Protein AF-A0A6P3HDT0-F1 (afdb_monomer)

Solvent-accessible surface area (backbone atoms only — not comparable to full-atom values): 6116 Å² total; per-residue (Å²): 111,67,85,68,77,70,65,74,63,92,54,85,97,58,74,94,76,84,84,65,48,92,49,60,49,80,43,78,46,75,42,61,50,81,88,64,97,58,96,54,51,81,75,48,76,50,80,46,77,43,71,70,56,63,88,67,48,44,81,43,83,41,79,57,90,90,48,76,55,74,46,77,41,65,60,70,58,97,82,53,74,60,99,71,76,73,82,128

Structure (mmCIF, N/CA/C/O backbone):
data_AF-A0A6P3HDT0-F1
#
_entry.id   AF-A0A6P3HDT0-F1
#
loop_
_atom_site.group_PDB
_atom_site.id
_atom_site.type_symbol
_atom_site.label_atom_id
_atom_site.label_alt_id
_atom_site.label_comp_id
_atom_site.label_asym_id
_atom_site.label_entity_id
_atom_site.label_seq_id
_atom_site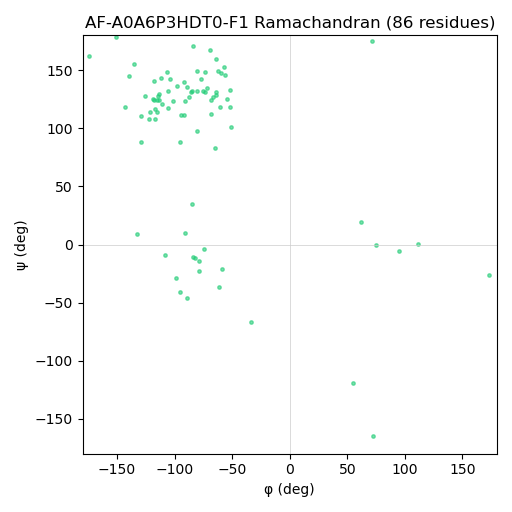.pdbx_PDB_ins_code
_atom_site.Cartn_x
_atom_site.Cartn_y
_atom_site.Cartn_z
_atom_site.occupancy
_atom_site.B_iso_or_equiv
_atom_site.auth_seq_id
_atom_site.auth_comp_id
_atom_site.auth_asym_id
_atom_site.auth_atom_id
_atom_site.pdbx_PDB_model_num
ATOM 1 N N . MET A 1 1 ? -1.519 -0.407 -15.048 1.00 93.81 1 MET A N 1
ATOM 2 C CA . MET A 1 1 ? -1.284 -0.949 -13.686 1.00 93.81 1 MET A CA 1
ATOM 3 C C . MET A 1 1 ? -0.253 -2.087 -13.613 1.00 93.81 1 MET A C 1
ATOM 5 O O . MET A 1 1 ? 0.085 -2.443 -12.493 1.00 93.81 1 MET A O 1
ATOM 9 N N . GLY A 1 2 ? 0.270 -2.612 -14.741 1.00 97.56 2 GLY A N 1
ATOM 10 C CA . GLY A 1 2 ? 1.276 -3.700 -14.833 1.00 97.56 2 GLY A CA 1
ATOM 11 C C . GLY A 1 2 ? 2.312 -3.756 -13.714 1.00 97.56 2 GLY A C 1
ATOM 12 O O . GLY A 1 2 ? 2.290 -4.649 -12.876 1.00 97.56 2 GLY A O 1
ATOM 13 N N . LEU A 1 3 ? 3.156 -2.726 -13.680 1.00 96.00 3 LEU A N 1
ATOM 14 C CA . LEU A 1 3 ? 4.297 -2.611 -12.769 1.00 96.00 3 LEU A CA 1
ATOM 15 C C . LEU A 1 3 ? 3.932 -2.660 -11.278 1.00 96.00 3 LEU A C 1
ATOM 17 O O . LEU A 1 3 ? 4.795 -2.941 -10.462 1.00 96.00 3 LEU A O 1
ATOM 21 N N . PHE A 1 4 ? 2.678 -2.380 -10.908 1.00 95.56 4 PHE A N 1
ATOM 22 C CA . PHE A 1 4 ? 2.249 -2.376 -9.507 1.00 95.56 4 PHE A CA 1
ATOM 23 C C . PHE A 1 4 ? 1.629 -3.700 -9.071 1.00 95.56 4 PHE A C 1
ATOM 25 O O . PHE A 1 4 ? 1.857 -4.131 -7.946 1.00 95.56 4 PHE A O 1
ATOM 32 N N . TRP A 1 5 ? 0.800 -4.325 -9.913 1.00 95.44 5 TRP A N 1
ATOM 33 C CA . TRP A 1 5 ? 0.137 -5.579 -9.533 1.00 95.44 5 TRP A CA 1
ATOM 34 C C . TRP A 1 5 ? 1.068 -6.788 -9.647 1.00 95.44 5 TRP A C 1
ATOM 36 O O . TRP A 1 5 ? 0.829 -7.783 -8.973 1.00 95.44 5 TRP A O 1
ATOM 46 N N . ALA A 1 6 ? 2.115 -6.690 -10.471 1.00 9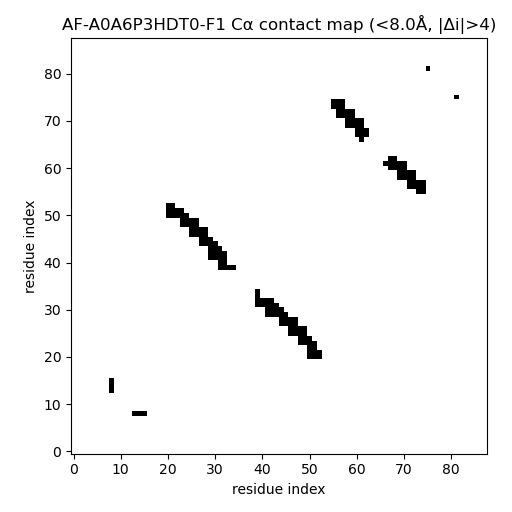7.12 6 ALA A N 1
ATOM 47 C CA . ALA A 1 6 ? 3.108 -7.740 -10.685 1.00 97.12 6 ALA A CA 1
ATOM 48 C C . ALA A 1 6 ? 4.319 -7.642 -9.738 1.00 97.12 6 ALA A C 1
ATOM 50 O O . ALA A 1 6 ? 5.318 -8.312 -9.968 1.00 97.12 6 ALA A O 1
ATOM 51 N N . LEU A 1 7 ? 4.276 -6.784 -8.711 1.00 96.50 7 LEU A N 1
ATOM 52 C CA . LEU A 1 7 ? 5.364 -6.697 -7.736 1.00 96.50 7 LEU A CA 1
ATOM 53 C C . LEU A 1 7 ? 5.491 -8.012 -6.968 1.00 96.50 7 LEU A C 1
ATOM 55 O O . LEU A 1 7 ? 4.526 -8.490 -6.367 1.00 96.50 7 LEU A O 1
ATOM 59 N N . GLU A 1 8 ? 6.707 -8.540 -6.930 1.00 96.75 8 GLU A N 1
ATOM 60 C CA . GLU A 1 8 ? 7.039 -9.761 -6.209 1.00 96.75 8 GLU A CA 1
ATOM 61 C C . GLU A 1 8 ? 7.941 -9.443 -5.012 1.00 96.75 8 GLU A C 1
ATOM 63 O O . GLU A 1 8 ? 8.788 -8.547 -5.078 1.00 96.75 8 GLU A O 1
ATOM 68 N N . PRO A 1 9 ? 7.763 -10.140 -3.879 1.00 97.06 9 PRO A N 1
ATOM 69 C CA . PRO A 1 9 ? 8.657 -9.991 -2.748 1.00 97.06 9 PRO A CA 1
ATOM 70 C C . PRO A 1 9 ? 10.011 -10.633 -3.065 1.00 97.06 9 PRO A C 1
ATOM 72 O O . PRO A 1 9 ? 10.075 -11.785 -3.484 1.00 97.06 9 PRO A O 1
ATOM 75 N N . GLU A 1 10 ? 11.102 -9.937 -2.755 1.00 96.75 10 GLU A N 1
ATOM 76 C CA . GLU A 1 10 ? 12.447 -10.520 -2.844 1.00 96.75 10 GLU A CA 1
ATOM 77 C C . GLU A 1 10 ? 12.600 -11.731 -1.906 1.00 96.75 10 GLU A C 1
ATOM 79 O O . GLU A 1 10 ? 13.227 -12.736 -2.236 1.00 96.75 10 GLU A O 1
ATOM 84 N N . LYS A 1 11 ? 11.978 -11.661 -0.724 1.00 96.94 11 LYS A N 1
ATOM 85 C CA . LYS A 1 11 ? 11.987 -12.757 0.242 1.00 96.94 11 LYS A CA 1
ATOM 86 C C . LYS A 1 11 ? 10.835 -13.737 -0.024 1.00 96.94 11 LYS A C 1
ATOM 88 O O . LYS A 1 11 ? 9.674 -13.320 0.009 1.00 96.94 11 LYS A O 1
ATOM 93 N N . PRO A 1 12 ? 11.109 -15.048 -0.163 1.00 96.38 12 PRO A N 1
ATOM 94 C CA . PRO A 1 12 ? 10.063 -16.050 -0.326 1.00 96.38 12 PRO A CA 1
ATOM 95 C C . PRO A 1 12 ? 9.033 -16.026 0.809 1.00 96.38 12 PRO A C 1
ATOM 97 O O . PRO A 1 12 ? 9.366 -15.788 1.974 1.00 96.38 12 PRO A O 1
ATOM 100 N N . PHE A 1 13 ? 7.777 -16.314 0.459 1.00 94.81 13 PHE A N 1
ATOM 101 C CA . PHE A 1 13 ? 6.636 -16.399 1.383 1.00 94.81 13 PHE A CA 1
ATOM 102 C C . PHE A 1 13 ? 6.296 -15.093 2.121 1.00 94.81 13 PHE A C 1
ATOM 104 O O . PHE A 1 13 ? 5.605 -15.112 3.143 1.00 94.81 13 PHE A O 1
ATOM 111 N N . TRP A 1 14 ? 6.755 -13.943 1.619 1.00 97.31 14 TRP A N 1
ATOM 112 C CA . TRP A 1 14 ? 6.363 -12.641 2.149 1.00 97.31 14 TRP A CA 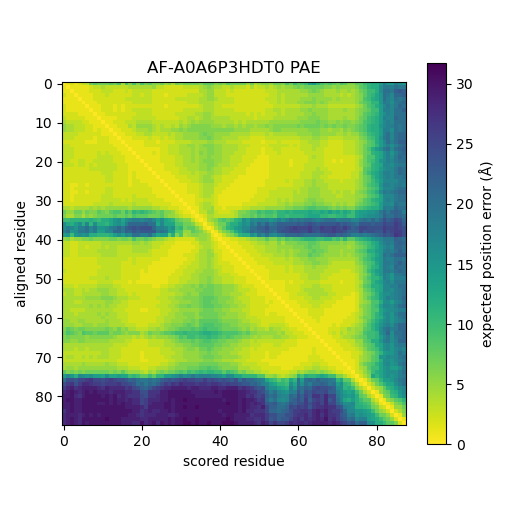1
ATOM 113 C C . TRP A 1 14 ? 5.109 -12.112 1.471 1.00 97.31 14 TRP A C 1
ATOM 115 O O . TRP A 1 14 ? 4.961 -12.154 0.256 1.00 97.31 14 TRP A O 1
ATOM 125 N N . ARG A 1 15 ? 4.192 -11.577 2.277 1.00 96.31 15 ARG A N 1
ATOM 126 C CA . ARG A 1 15 ? 2.978 -10.931 1.784 1.00 96.31 15 ARG A CA 1
ATOM 127 C C . ARG A 1 15 ? 3.108 -9.427 1.934 1.00 96.31 15 ARG A C 1
ATOM 129 O O . ARG A 1 15 ? 3.411 -8.945 3.027 1.00 96.31 15 ARG A O 1
ATOM 136 N N . PHE A 1 16 ? 2.792 -8.695 0.871 1.00 96.31 16 PHE A N 1
ATOM 137 C CA . PHE A 1 16 ? 2.629 -7.251 0.953 1.00 96.31 16 PHE A CA 1
ATOM 138 C C . PHE A 1 16 ? 1.492 -6.906 1.929 1.00 96.31 16 PHE A C 1
ATOM 140 O O . PHE A 1 16 ? 0.348 -7.320 1.741 1.00 96.31 16 PHE A O 1
ATOM 147 N N . LEU A 1 17 ? 1.808 -6.181 3.004 1.00 96.38 17 LEU A N 1
ATOM 148 C CA . LEU A 1 17 ? 0.839 -5.770 4.017 1.00 96.38 17 LEU A CA 1
ATOM 149 C C . LEU A 1 17 ? 1.168 -4.366 4.518 1.00 96.38 17 LEU A C 1
ATOM 151 O O . LEU A 1 17 ? 2.198 -4.150 5.158 1.00 96.38 17 LEU A O 1
ATOM 155 N N . LYS A 1 18 ? 0.239 -3.433 4.314 1.00 96.62 18 LYS A N 1
ATOM 156 C CA . LYS A 1 18 ? 0.304 -2.096 4.899 1.00 96.62 18 LYS A CA 1
ATOM 157 C C . LYS A 1 18 ? -0.429 -2.082 6.240 1.00 96.62 18 LYS A C 1
ATOM 159 O O . LYS A 1 18 ? -1.642 -2.252 6.285 1.00 96.62 18 LYS A O 1
ATOM 164 N N . ARG A 1 19 ? 0.315 -1.929 7.340 1.00 96.50 19 ARG A N 1
ATOM 165 C CA . ARG A 1 19 ? -0.251 -1.885 8.706 1.00 96.50 19 ARG A CA 1
ATOM 166 C C . ARG A 1 19 ? -0.621 -0.474 9.139 1.00 96.50 19 ARG A C 1
ATOM 168 O O . ARG A 1 19 ? -1.693 -0.260 9.693 1.00 96.50 19 ARG A O 1
ATOM 175 N N . ASP A 1 20 ? 0.283 0.463 8.895 1.00 97.06 20 ASP A N 1
ATOM 176 C CA . ASP A 1 20 ? 0.033 1.876 9.116 1.00 97.06 20 ASP A CA 1
ATOM 177 C C . ASP A 1 20 ? -0.438 2.509 7.810 1.00 97.06 20 ASP A C 1
ATOM 179 O O . ASP A 1 20 ? 0.321 2.596 6.850 1.00 97.06 20 ASP A O 1
ATOM 183 N N . VAL A 1 21 ? -1.704 2.911 7.780 1.00 97.12 21 VAL A N 1
ATOM 184 C CA . VAL A 1 21 ? -2.346 3.538 6.618 1.00 97.12 21 VAL A CA 1
ATOM 185 C C . VAL A 1 21 ? -2.087 5.044 6.538 1.00 97.12 21 VAL A C 1
ATOM 187 O O . VAL A 1 21 ? -2.412 5.652 5.526 1.00 97.12 21 VAL A O 1
ATOM 190 N N . GLN A 1 22 ? -1.526 5.656 7.588 1.00 96.19 22 GLN A N 1
ATOM 191 C CA . GLN A 1 22 ? -1.236 7.094 7.617 1.00 96.19 22 GLN A CA 1
ATOM 192 C C . GLN A 1 22 ? 0.035 7.454 6.847 1.00 96.19 22 GLN A C 1
ATOM 194 O O . GLN A 1 22 ? 0.261 8.623 6.557 1.00 96.19 22 GLN A O 1
ATOM 199 N N . THR A 1 23 ? 0.852 6.459 6.511 1.00 97.06 23 THR A N 1
ATOM 200 C CA . THR A 1 23 ? 2.059 6.626 5.706 1.00 97.06 23 THR A CA 1
ATOM 201 C C . THR A 1 23 ? 1.820 6.121 4.282 1.00 97.06 23 THR A C 1
ATOM 203 O O . THR A 1 23 ? 1.180 5.078 4.113 1.00 97.06 23 THR A O 1
ATOM 206 N N . PRO A 1 24 ? 2.362 6.767 3.240 1.00 97.69 24 PRO A N 1
ATOM 207 C CA . PRO A 1 24 ? 2.291 6.236 1.881 1.00 97.69 24 PRO A CA 1
ATOM 208 C C . PRO A 1 24 ? 3.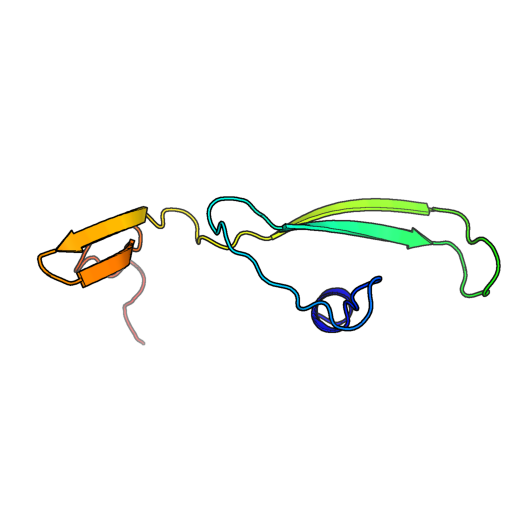159 4.977 1.716 1.00 97.69 24 PRO A C 1
ATOM 210 O O . PRO A 1 24 ? 3.962 4.616 2.586 1.00 97.69 24 PRO A O 1
ATOM 213 N N . PHE A 1 25 ? 2.978 4.267 0.603 1.00 97.75 25 PHE A N 1
ATOM 214 C CA . PHE A 1 25 ? 3.970 3.326 0.081 1.00 97.75 25 PHE A CA 1
ATOM 215 C C . PHE A 1 25 ? 4.712 4.000 -1.070 1.00 97.75 25 PHE A C 1
ATOM 217 O O . PHE A 1 25 ? 4.086 4.469 -2.020 1.00 97.75 25 PHE A O 1
ATOM 224 N N . VAL A 1 26 ? 6.035 4.066 -0.957 1.00 97.50 26 VAL A N 1
ATOM 225 C CA . VAL A 1 26 ? 6.896 4.733 -1.932 1.00 97.50 26 VAL A CA 1
ATOM 226 C C . VAL A 1 26 ? 7.323 3.718 -2.982 1.00 97.50 26 VAL A C 1
ATOM 228 O O . VAL A 1 26 ? 7.899 2.685 -2.648 1.00 97.50 26 VAL A O 1
ATOM 231 N N . VAL A 1 27 ? 7.034 4.015 -4.244 1.00 97.50 27 VAL A N 1
ATOM 232 C CA . VAL A 1 27 ? 7.452 3.210 -5.390 1.00 97.50 27 VAL A CA 1
ATOM 233 C C . VAL A 1 27 ? 8.493 3.984 -6.172 1.00 97.50 27 VAL A C 1
ATOM 235 O O . VAL A 1 27 ? 8.239 5.086 -6.655 1.00 97.50 27 VAL A O 1
ATOM 238 N N . GLU A 1 28 ? 9.668 3.392 -6.295 1.00 98.00 28 GLU A N 1
ATOM 239 C CA . GLU A 1 28 ? 10.711 3.883 -7.174 1.00 98.00 28 GLU A CA 1
ATOM 240 C C . GLU A 1 28 ? 10.494 3.335 -8.582 1.00 98.00 28 GLU A C 1
ATOM 242 O O . GLU A 1 28 ? 10.250 2.144 -8.768 1.00 98.00 28 GLU A O 1
ATOM 247 N N . LEU A 1 29 ? 10.545 4.223 -9.567 1.00 97.50 29 LEU A N 1
ATOM 248 C CA . LEU A 1 29 ? 10.394 3.889 -10.973 1.00 97.50 29 LEU A CA 1
ATOM 249 C C . LEU A 1 29 ? 11.680 4.272 -11.688 1.00 97.50 29 LEU A C 1
ATOM 251 O O . LEU A 1 29 ? 12.099 5.427 -11.622 1.00 97.50 29 LEU A O 1
ATOM 255 N N . GLU A 1 30 ? 12.271 3.319 -12.392 1.00 96.31 30 GLU A N 1
ATOM 256 C CA . GLU A 1 30 ? 13.490 3.516 -13.169 1.00 96.31 30 GLU A CA 1
ATOM 257 C C . GLU A 1 30 ? 13.216 3.268 -14.652 1.00 96.31 30 GLU A C 1
ATOM 259 O O . GLU A 1 30 ? 12.472 2.361 -15.028 1.00 96.31 30 GLU A O 1
ATOM 264 N N . VAL A 1 31 ? 13.820 4.099 -15.498 1.00 96.12 31 VAL A N 1
ATOM 265 C CA . VAL A 1 31 ? 13.844 3.918 -16.950 1.00 96.12 31 VAL A CA 1
ATOM 266 C C . VAL A 1 31 ? 15.242 3.459 -17.320 1.00 96.12 31 VAL A C 1
ATOM 268 O O . VAL A 1 31 ? 16.209 4.190 -17.104 1.00 96.12 31 VAL A O 1
ATOM 271 N N . LEU A 1 32 ? 15.341 2.258 -17.872 1.00 94.25 32 LEU A N 1
ATOM 272 C CA . LEU A 1 32 ? 16.599 1.639 -18.270 1.00 94.25 32 LEU A CA 1
ATOM 273 C C . LEU A 1 32 ? 16.733 1.641 -19.799 1.00 94.25 32 LEU A C 1
ATOM 275 O O . LEU A 1 32 ? 15.735 1.601 -20.518 1.00 94.25 32 LEU A O 1
ATOM 279 N N . ASP A 1 33 ? 17.968 1.737 -20.286 1.00 94.12 33 ASP A N 1
ATOM 280 C CA . ASP A 1 33 ? 18.291 1.746 -21.713 1.00 94.12 33 ASP A CA 1
ATOM 281 C C . ASP A 1 33 ? 18.318 0.330 -22.308 1.00 94.12 33 ASP A C 1
ATOM 283 O O . ASP A 1 33 ? 18.986 -0.568 -21.786 1.00 94.12 33 ASP A O 1
ATOM 287 N N . GLY A 1 34 ? 17.649 0.150 -23.448 1.00 90.56 34 GLY A N 1
ATOM 288 C CA . GLY A 1 34 ? 17.598 -1.115 -24.181 1.00 90.56 34 GLY A CA 1
ATOM 289 C C . GLY A 1 34 ? 16.745 -2.213 -23.529 1.00 90.56 34 GLY A C 1
ATOM 290 O O . GLY A 1 34 ? 15.904 -1.964 -22.673 1.00 90.56 34 GLY A O 1
ATOM 291 N N . HIS A 1 35 ? 16.936 -3.454 -23.994 1.00 88.75 35 HIS A N 1
ATOM 292 C CA . HIS A 1 35 ? 16.173 -4.639 -23.558 1.00 88.75 35 HIS A CA 1
ATOM 293 C C . HIS A 1 35 ? 17.074 -5.841 -23.224 1.00 88.75 35 HIS A C 1
ATOM 295 O O . HIS A 1 35 ? 16.592 -6.958 -23.045 1.00 88.75 35 HIS A O 1
ATOM 301 N N . GLU A 1 36 ? 18.393 -5.643 -23.183 1.00 83.50 36 GLU A N 1
ATOM 302 C CA . GLU A 1 36 ? 19.346 -6.732 -22.962 1.00 83.50 36 GLU A CA 1
ATOM 303 C C . GLU A 1 36 ? 19.472 -7.098 -21.482 1.00 83.50 36 GLU A C 1
ATOM 305 O O . GLU A 1 36 ? 19.357 -6.247 -20.611 1.00 83.50 36 GLU A O 1
ATOM 310 N N . SER A 1 37 ? 19.764 -8.361 -21.175 1.00 71.94 37 SER A N 1
ATOM 311 C CA . SER A 1 37 ? 19.829 -8.866 -19.794 1.00 71.94 37 SER A CA 1
ATOM 312 C C . SER A 1 37 ? 21.077 -8.441 -19.002 1.00 71.94 37 SER A C 1
ATOM 314 O O . SER A 1 37 ? 21.224 -8.822 -17.842 1.00 71.94 37 SER A O 1
ATOM 316 N N . LYS A 1 38 ? 22.025 -7.729 -19.624 1.00 74.81 38 LYS A N 1
ATOM 317 C CA . LYS A 1 38 ? 23.224 -7.187 -18.958 1.00 74.81 38 LYS A CA 1
ATOM 318 C C . LYS A 1 38 ? 22.907 -5.845 -18.298 1.00 74.81 38 LYS A C 1
ATOM 320 O O . LYS A 1 38 ? 21.835 -5.306 -18.516 1.00 74.81 38 LYS A O 1
ATOM 325 N N . ALA A 1 39 ? 23.836 -5.312 -17.499 1.00 68.94 39 ALA A N 1
ATOM 326 C CA . ALA A 1 39 ? 23.669 -4.037 -16.797 1.00 68.94 39 ALA A CA 1
ATOM 327 C C . ALA A 1 39 ? 23.224 -2.916 -17.758 1.00 68.94 39 ALA A C 1
ATOM 329 O O . ALA A 1 39 ? 24.031 -2.374 -18.515 1.00 68.94 39 ALA A O 1
ATOM 330 N N . GLN A 1 40 ? 21.927 -2.610 -17.739 1.00 83.44 40 GLN A N 1
ATOM 331 C CA . GLN A 1 40 ? 21.315 -1.564 -18.548 1.00 83.44 40 GLN A CA 1
ATOM 332 C C . GLN A 1 40 ? 21.631 -0.201 -17.927 1.00 83.44 40 GLN A C 1
ATOM 334 O O . GLN A 1 40 ? 21.671 -0.049 -16.704 1.00 83.44 40 GLN A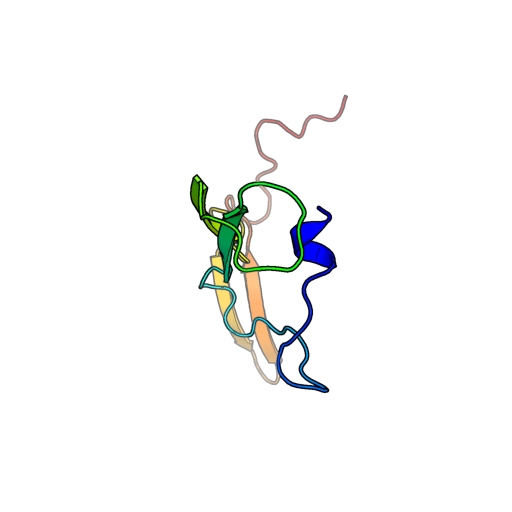 O 1
ATOM 339 N N . ARG A 1 41 ? 21.876 0.807 -18.766 1.00 91.25 41 ARG A N 1
ATOM 340 C CA . ARG A 1 41 ? 22.158 2.170 -18.302 1.00 91.25 41 ARG A CA 1
ATOM 341 C C . ARG A 1 41 ? 20.870 2.818 -17.788 1.00 91.25 41 ARG A C 1
ATOM 343 O O . ARG A 1 41 ? 19.874 2.834 -18.499 1.00 91.25 41 ARG A O 1
ATOM 350 N N . LEU A 1 42 ? 20.911 3.426 -16.603 1.00 94.31 42 LEU A N 1
ATOM 351 C CA . LEU A 1 42 ? 19.807 4.246 -16.096 1.00 94.31 42 LEU A CA 1
ATOM 352 C C . LEU A 1 42 ? 19.666 5.533 -16.926 1.00 94.31 42 LEU A C 1
ATOM 354 O O . LEU A 1 42 ? 20.614 6.311 -17.055 1.00 94.31 42 LEU A O 1
ATOM 358 N N . LEU A 1 43 ? 18.473 5.758 -17.470 1.00 96.06 43 LEU A N 1
ATOM 359 C CA . LEU A 1 43 ? 18.102 6.947 -18.239 1.00 96.06 43 LEU A CA 1
ATOM 360 C C . LEU A 1 43 ? 17.340 7.969 -17.393 1.00 96.06 43 LEU A C 1
ATOM 362 O O . LEU A 1 43 ? 17.424 9.168 -17.647 1.00 96.06 43 LEU A O 1
ATOM 366 N N . GLY A 1 44 ? 16.610 7.510 -16.378 1.00 97.12 44 GLY A N 1
ATOM 367 C CA . GLY A 1 44 ? 15.851 8.384 -15.496 1.00 97.12 44 GLY A CA 1
ATOM 368 C C . GLY A 1 44 ? 15.220 7.637 -14.333 1.00 97.12 44 GLY A C 1
ATOM 369 O O . GLY A 1 44 ? 15.067 6.417 -14.370 1.00 97.12 44 GLY A O 1
ATOM 370 N N . ARG A 1 45 ? 14.841 8.392 -13.304 1.00 97.88 45 ARG A N 1
ATOM 371 C CA . ARG A 1 45 ? 14.205 7.875 -12.095 1.00 97.88 45 ARG A CA 1
ATOM 372 C C . ARG A 1 45 ? 13.097 8.811 -11.643 1.00 97.88 45 ARG A C 1
ATOM 374 O O . ARG A 1 45 ? 13.223 10.030 -11.747 1.00 97.88 45 ARG A O 1
ATOM 381 N N . ALA A 1 46 ? 12.035 8.233 -11.107 1.00 98.19 46 ALA A N 1
ATOM 382 C CA . ALA A 1 46 ? 10.963 8.949 -10.443 1.00 98.19 46 ALA A CA 1
ATOM 383 C C . ALA A 1 46 ? 10.580 8.237 -9.145 1.00 98.19 46 ALA A C 1
ATOM 385 O O . ALA A 1 46 ? 10.769 7.030 -8.989 1.00 98.19 46 ALA A O 1
ATOM 386 N N . VAL A 1 47 ? 10.020 9.004 -8.216 1.00 98.06 47 VAL A N 1
ATOM 387 C CA . VAL A 1 47 ? 9.437 8.484 -6.982 1.00 98.06 47 VAL A CA 1
ATOM 388 C C . VAL A 1 47 ? 7.938 8.730 -7.036 1.00 98.06 47 VAL A C 1
ATOM 390 O O . VAL A 1 47 ? 7.497 9.842 -7.323 1.00 98.06 47 VAL A O 1
ATOM 393 N N . HIS A 1 48 ? 7.160 7.686 -6.779 1.00 97.44 48 HIS A N 1
ATOM 394 C CA . HIS A 1 48 ? 5.709 7.740 -6.759 1.00 97.44 48 HIS A CA 1
ATOM 395 C C . HIS A 1 48 ? 5.184 7.304 -5.392 1.00 97.44 48 HIS A C 1
ATOM 397 O O . HIS A 1 48 ? 5.322 6.146 -4.997 1.00 97.44 48 HIS A O 1
ATOM 403 N N . GLU A 1 49 ? 4.565 8.234 -4.672 1.00 97.69 49 GLU A N 1
ATOM 404 C CA . GLU A 1 49 ? 3.908 7.949 -3.400 1.00 97.69 49 GLU A CA 1
ATOM 405 C C . GLU A 1 49 ? 2.481 7.457 -3.638 1.00 97.69 49 GLU A C 1
ATOM 407 O O . GLU A 1 49 ? 1.718 8.038 -4.411 1.00 97.69 49 GLU A O 1
ATOM 412 N N . ARG A 1 50 ? 2.121 6.356 -2.974 1.00 96.56 50 ARG A N 1
ATOM 413 C CA . ARG A 1 50 ? 0.771 5.794 -3.009 1.00 96.56 50 ARG A CA 1
ATOM 414 C C . ARG A 1 50 ? 0.152 5.836 -1.625 1.00 96.56 50 ARG A C 1
ATOM 416 O O . ARG A 1 50 ? 0.534 5.058 -0.746 1.00 96.56 50 ARG A O 1
ATOM 423 N N . ASP A 1 51 ? -0.813 6.730 -1.462 1.00 97.00 51 ASP A N 1
ATOM 424 C CA . ASP A 1 51 ? -1.547 6.904 -0.215 1.00 97.00 51 ASP A CA 1
ATOM 425 C C . ASP A 1 51 ? -2.540 5.770 0.048 1.00 97.00 51 ASP A C 1
ATOM 427 O O . ASP A 1 51 ? -3.134 5.192 -0.865 1.00 97.00 51 ASP A O 1
ATOM 431 N N . PHE A 1 52 ? -2.743 5.480 1.335 1.00 96.56 52 PHE A N 1
ATOM 432 C CA . PHE A 1 52 ? -3.748 4.529 1.826 1.00 96.56 52 PHE A CA 1
ATOM 433 C C . PHE A 1 52 ? -4.922 5.224 2.521 1.00 96.56 52 PHE A C 1
ATOM 435 O O . PHE A 1 52 ? -5.924 4.578 2.827 1.00 96.56 52 PHE A O 1
ATOM 442 N N . LEU A 1 53 ? -4.812 6.533 2.756 1.00 96.06 53 LEU A N 1
ATOM 443 C CA . LEU A 1 53 ? -5.901 7.382 3.209 1.00 96.06 53 LEU A CA 1
ATOM 444 C C . LEU A 1 53 ? -6.231 8.384 2.115 1.00 96.06 53 LEU A C 1
ATOM 446 O O . LEU A 1 53 ? -5.357 9.097 1.633 1.00 96.06 53 LEU A O 1
ATOM 450 N N . ALA A 1 54 ? -7.506 8.445 1.743 1.00 93.62 54 ALA A N 1
ATOM 451 C CA . ALA A 1 54 ? -7.970 9.472 0.827 1.00 93.62 54 ALA A CA 1
ATOM 452 C C . ALA A 1 54 ? -7.778 10.871 1.451 1.00 93.62 54 ALA A C 1
ATOM 454 O O . ALA A 1 54 ? -7.902 11.017 2.675 1.00 93.62 54 ALA A O 1
ATOM 455 N N . PRO A 1 55 ? -7.533 11.912 0.637 1.00 92.62 55 PRO A N 1
ATOM 4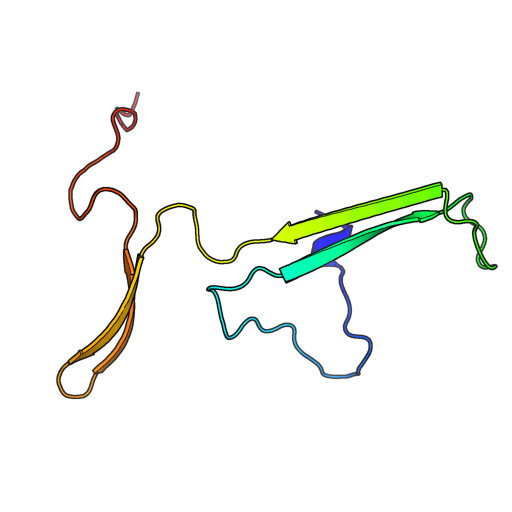56 C CA . PRO A 1 55 ? -7.419 13.279 1.128 1.00 92.62 55 PRO A CA 1
ATOM 457 C C . PRO A 1 55 ? -8.622 13.690 1.989 1.00 92.62 55 PRO A C 1
ATOM 459 O O . PRO A 1 55 ? -9.775 13.459 1.628 1.00 92.62 55 PRO A O 1
ATOM 462 N N . GLY A 1 56 ? -8.354 14.288 3.152 1.00 92.88 56 GLY A N 1
ATOM 463 C CA . GLY A 1 56 ? -9.392 14.744 4.085 1.00 92.88 56 GLY A CA 1
ATOM 464 C C . GLY A 1 56 ? -10.094 13.639 4.888 1.00 92.88 56 GLY A C 1
ATOM 465 O O . GLY A 1 56 ? -10.946 13.954 5.719 1.00 92.88 56 GLY A O 1
ATOM 466 N N . MET A 1 57 ? -9.742 12.363 4.690 1.00 95.06 57 MET A N 1
ATOM 467 C CA . MET A 1 57 ? -10.237 11.258 5.511 1.00 95.06 57 MET A CA 1
ATOM 468 C C . MET A 1 57 ? -9.693 11.378 6.941 1.00 95.06 57 MET A C 1
ATOM 470 O O . MET A 1 57 ? -8.482 11.441 7.153 1.00 95.06 57 MET A O 1
ATOM 474 N N . ARG A 1 58 ? -10.574 11.346 7.942 1.00 94.25 58 ARG A N 1
ATOM 475 C CA . ARG A 1 58 ? -10.174 11.267 9.355 1.00 94.25 58 ARG A CA 1
ATOM 476 C C . ARG A 1 58 ? -10.112 9.819 9.809 1.00 94.25 58 ARG A C 1
ATOM 478 O O . ARG A 1 58 ? -10.988 9.026 9.473 1.00 94.25 58 ARG A O 1
ATOM 485 N N . ARG A 1 59 ? -9.095 9.490 10.602 1.00 95.62 59 ARG A N 1
ATOM 486 C CA . ARG A 1 59 ? -8.878 8.165 11.189 1.00 95.62 59 ARG A CA 1
ATOM 487 C C . ARG A 1 59 ? -9.001 8.264 12.707 1.00 95.62 59 ARG A C 1
ATOM 489 O O . ARG A 1 59 ? -8.138 8.848 13.348 1.00 95.62 59 ARG A O 1
ATOM 496 N N . GLU A 1 60 ? -10.019 7.628 13.271 1.00 96.31 60 GLU A N 1
ATOM 497 C CA . GLU A 1 60 ? -10.349 7.704 14.695 1.00 96.31 60 GLU A CA 1
ATOM 498 C C . GLU A 1 60 ? -10.231 6.321 15.359 1.00 96.31 60 GLU A C 1
ATOM 500 O O . GLU A 1 60 ? -10.970 5.394 15.008 1.00 96.31 60 GLU A O 1
ATOM 505 N N . PRO A 1 61 ? -9.315 6.117 16.321 1.00 97.06 61 PRO A N 1
ATOM 506 C CA . PRO A 1 61 ? -9.295 4.904 17.130 1.00 97.06 61 PRO A CA 1
ATOM 507 C C . PRO A 1 61 ? -10.568 4.792 17.979 1.00 97.06 61 PRO A C 1
ATOM 509 O O . PRO A 1 61 ? -10.929 5.720 18.695 1.00 97.06 61 PRO A O 1
ATOM 512 N N . VAL A 1 62 ? -11.223 3.629 17.970 1.00 97.81 62 VAL A N 1
ATOM 513 C CA . VAL A 1 62 ? -12.470 3.405 18.719 1.00 97.81 62 VAL A CA 1
ATOM 514 C C . VAL A 1 62 ? -12.253 2.386 19.831 1.00 97.81 62 VAL A C 1
ATOM 516 O O . VAL A 1 62 ? -11.840 1.246 19.593 1.00 97.81 62 VAL A O 1
ATOM 519 N N . ARG A 1 63 ? -12.585 2.791 21.062 1.00 97.56 63 ARG A N 1
ATOM 520 C CA . ARG A 1 63 ? -12.622 1.936 22.257 1.00 97.56 63 ARG A CA 1
ATOM 521 C C . ARG A 1 63 ? -13.966 2.108 22.965 1.00 97.56 63 ARG A C 1
ATOM 523 O O . ARG A 1 63 ? -14.094 2.940 23.854 1.00 97.56 63 ARG A O 1
ATOM 530 N N . ALA A 1 64 ? -14.961 1.319 22.567 1.00 97.19 64 ALA A N 1
ATOM 531 C CA . ALA A 1 64 ? -16.326 1.410 23.091 1.00 97.19 64 ALA A CA 1
ATOM 532 C C . ALA A 1 64 ? -16.760 0.066 23.694 1.00 97.19 64 ALA A C 1
ATOM 534 O O . ALA A 1 64 ? -16.956 -0.915 22.979 1.00 97.19 64 ALA A O 1
ATOM 535 N N . GLY A 1 65 ? -16.858 -0.015 25.025 1.00 96.69 65 GLY A N 1
ATOM 536 C CA . GLY A 1 65 ? -17.121 -1.278 25.723 1.00 96.69 65 GLY A CA 1
ATOM 537 C C . GLY A 1 65 ? -16.090 -2.354 25.352 1.00 96.69 65 GLY A C 1
ATOM 538 O O . GLY A 1 65 ? -14.885 -2.168 25.553 1.00 96.69 65 GLY A O 1
ATOM 539 N N . ARG A 1 66 ? -16.554 -3.466 24.764 1.00 97.25 66 ARG A N 1
ATOM 540 C CA . ARG A 1 66 ? -15.697 -4.556 24.252 1.00 97.25 66 ARG A CA 1
ATOM 541 C C . ARG A 1 66 ? -15.129 -4.295 22.849 1.00 97.25 66 ARG A C 1
ATOM 543 O O . ARG A 1 66 ? -14.229 -5.011 22.424 1.00 97.25 66 ARG A O 1
ATOM 550 N N . VAL A 1 67 ? -15.611 -3.276 22.137 1.00 97.88 67 VAL A N 1
ATOM 551 C CA . VAL A 1 67 ? -15.190 -2.974 20.762 1.00 97.88 67 VAL A CA 1
ATOM 552 C C . VAL A 1 67 ? -13.808 -2.328 20.749 1.00 97.88 67 VAL A C 1
ATOM 554 O O . VAL A 1 67 ? -13.541 -1.372 21.486 1.00 97.88 67 VAL A O 1
ATOM 557 N N . ARG A 1 68 ? -12.931 -2.840 19.883 1.00 98.12 68 ARG A N 1
ATOM 558 C CA . ARG A 1 68 ? -11.618 -2.277 19.553 1.00 98.12 68 ARG A CA 1
ATOM 559 C C . ARG A 1 68 ? -11.519 -2.193 18.037 1.00 98.12 68 ARG A C 1
ATOM 561 O O . ARG A 1 68 ? -11.492 -3.222 17.373 1.00 98.12 68 ARG A O 1
ATOM 568 N N . ALA A 1 69 ? -11.523 -0.979 17.501 1.00 97.81 69 ALA A N 1
ATOM 569 C CA . ALA A 1 69 ? -11.578 -0.756 16.061 1.00 97.81 69 ALA A CA 1
ATOM 570 C C . ALA A 1 69 ? -10.879 0.551 15.662 1.00 97.81 69 ALA A C 1
ATOM 572 O O . ALA A 1 69 ? -10.369 1.297 16.499 1.00 97.81 69 ALA A O 1
ATOM 573 N N . THR A 1 70 ? -10.852 0.824 14.363 1.00 97.81 70 THR A N 1
ATOM 574 C CA . THR A 1 70 ? -10.502 2.127 13.793 1.00 97.81 70 THR A CA 1
ATOM 575 C C . THR A 1 70 ? -11.639 2.545 12.870 1.00 97.81 70 THR A C 1
ATOM 577 O O . THR A 1 70 ? -12.046 1.763 12.015 1.00 97.81 70 THR A O 1
ATOM 580 N N . LEU A 1 71 ? -12.159 3.751 13.067 1.00 96.38 71 LEU A N 1
ATOM 581 C CA . LEU A 1 71 ?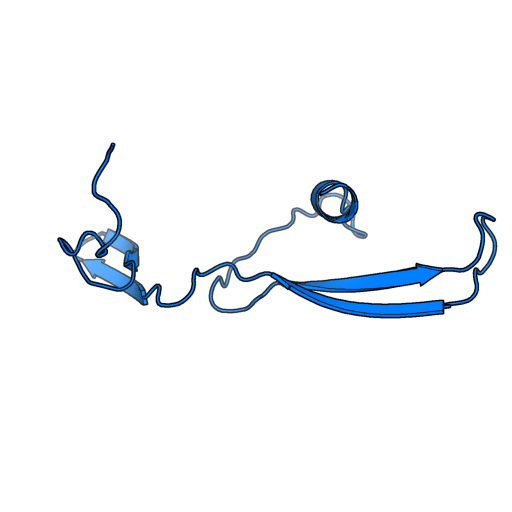 -13.188 4.362 12.240 1.00 96.38 71 LEU A CA 1
ATOM 582 C C . LEU A 1 71 ? -12.530 5.308 11.232 1.00 96.38 71 LEU A C 1
ATOM 584 O O . LEU A 1 71 ? -11.643 6.077 11.594 1.00 96.38 71 LEU A O 1
ATOM 588 N N . PHE A 1 72 ? -12.975 5.256 9.979 1.00 96.00 72 PHE A N 1
ATOM 589 C CA . PHE A 1 72 ? -12.539 6.162 8.920 1.00 96.00 72 PHE A CA 1
ATOM 590 C C . PHE A 1 72 ? -13.731 7.007 8.475 1.00 96.00 72 PHE A C 1
ATOM 592 O O . PHE A 1 72 ? -14.779 6.458 8.140 1.00 96.00 72 PHE A O 1
ATOM 599 N N . LEU A 1 73 ? -13.589 8.329 8.528 1.00 94.62 73 LEU A N 1
ATOM 600 C CA . LEU A 1 73 ? -14.658 9.284 8.248 1.00 94.62 73 LEU A CA 1
ATOM 601 C C . LEU A 1 73 ? -14.277 10.150 7.046 1.00 94.62 73 LEU A C 1
ATOM 603 O O . LEU A 1 73 ? -13.231 10.804 7.108 1.00 94.62 73 LEU A O 1
ATOM 607 N N . PRO A 1 74 ? -15.105 10.206 5.988 1.00 93.75 74 PRO A N 1
ATOM 608 C CA . PRO A 1 74 ? -14.835 11.077 4.856 1.00 93.75 74 PRO A CA 1
ATOM 609 C C . PRO A 1 74 ? -14.868 12.556 5.281 1.00 93.75 74 PRO A C 1
ATOM 611 O O . PRO A 1 74 ? -15.465 12.902 6.315 1.00 93.75 74 PRO A O 1
ATOM 614 N N . PRO A 1 75 ? -14.252 13.450 4.490 1.00 90.81 75 PRO A N 1
ATOM 615 C CA . PRO A 1 75 ? -14.431 14.883 4.687 1.00 90.81 75 PRO A CA 1
ATOM 616 C C . PRO A 1 75 ? -15.919 15.253 4.546 1.00 90.81 75 PRO A C 1
ATOM 618 O O . PRO A 1 75 ? -16.649 14.626 3.786 1.00 90.81 75 PRO A O 1
ATOM 621 N N . GLY A 1 76 ? -16.384 16.263 5.288 1.00 79.00 76 GLY A N 1
ATOM 622 C CA . GLY A 1 76 ? -17.769 16.761 5.190 1.00 79.00 76 GLY A CA 1
ATOM 623 C C . GLY A 1 76 ? -18.783 16.184 6.190 1.00 79.00 76 GLY A C 1
ATOM 624 O O . GLY A 1 76 ? -19.889 16.701 6.283 1.00 79.00 76 GLY A O 1
ATOM 625 N N . GLY A 1 77 ? -18.412 15.202 7.018 1.00 64.81 77 GLY A N 1
ATOM 626 C CA . GLY A 1 77 ? -19.289 14.666 8.071 1.00 64.81 77 GLY A CA 1
ATOM 627 C C . GLY A 1 77 ? -20.467 13.821 7.547 1.00 64.81 77 GLY A C 1
ATOM 628 O O . GLY A 1 77 ? -20.651 13.678 6.340 1.00 64.81 77 GLY A O 1
ATOM 629 N N . PRO A 1 78 ? -21.265 13.207 8.440 1.00 56.66 78 PRO A N 1
ATOM 630 C CA . PRO A 1 78 ? -22.435 12.439 8.033 1.00 56.66 78 PRO A CA 1
ATOM 631 C C . PRO A 1 78 ? -23.493 13.396 7.467 1.00 56.66 78 PRO A C 1
ATOM 633 O O . PRO A 1 78 ? -24.055 14.196 8.211 1.00 56.66 78 PRO A O 1
ATOM 636 N N . GLY A 1 79 ? -23.760 13.313 6.162 1.00 57.31 79 GLY A N 1
ATOM 637 C CA . GLY A 1 79 ? -24.898 13.991 5.530 1.00 57.31 79 GLY A CA 1
ATOM 638 C C . GLY A 1 79 ? -24.582 15.141 4.573 1.00 57.31 79 GLY A C 1
ATOM 639 O O . GLY A 1 79 ? -25.519 15.694 4.005 1.00 57.31 79 GLY A O 1
ATOM 640 N N . VAL A 1 80 ? -23.318 15.490 4.326 1.00 52.41 80 VAL A N 1
ATOM 641 C CA . VAL A 1 80 ? -22.991 16.431 3.242 1.00 52.41 80 VAL A CA 1
ATOM 642 C C . VAL A 1 80 ? -22.638 15.629 1.993 1.00 52.41 80 VAL A C 1
ATOM 644 O O . VAL A 1 80 ? -21.481 15.290 1.762 1.00 52.41 80 VAL A O 1
ATOM 647 N N . LEU A 1 81 ? -23.660 15.306 1.194 1.00 57.44 81 LEU A N 1
ATOM 648 C CA . LEU A 1 81 ? -23.462 15.072 -0.238 1.00 5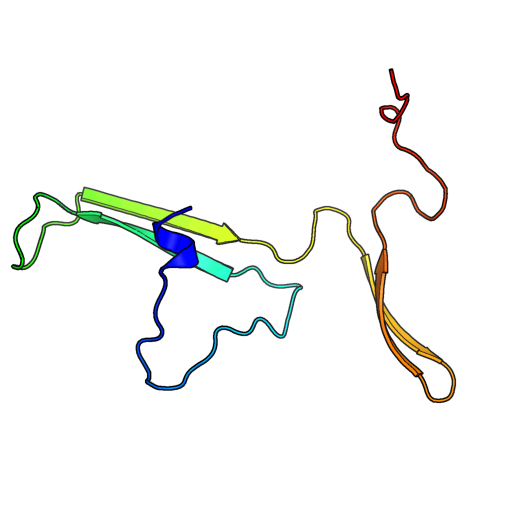7.44 81 LEU A CA 1
ATOM 649 C C . LEU A 1 81 ? -22.758 16.318 -0.781 1.00 57.44 81 LEU A C 1
ATOM 651 O O . LEU A 1 81 ? -23.224 17.440 -0.558 1.00 57.44 81 LEU A O 1
ATOM 655 N N . GLY A 1 82 ? -21.610 16.137 -1.430 1.00 54.56 82 GLY A N 1
ATOM 656 C CA . GLY A 1 82 ? -20.902 17.254 -2.040 1.00 54.56 82 GLY A CA 1
ATOM 657 C C . GLY A 1 82 ? -21.817 17.974 -3.041 1.00 54.56 82 GLY A C 1
ATOM 658 O O . GLY A 1 82 ? -22.727 17.348 -3.598 1.00 54.56 82 GLY A O 1
ATOM 659 N N . PRO A 1 83 ? -21.611 19.277 -3.300 1.00 47.12 83 PRO A N 1
ATOM 660 C CA . PRO A 1 83 ? -22.280 19.967 -4.398 1.00 47.12 83 PRO A CA 1
ATOM 661 C C . PRO A 1 83 ? -21.796 19.357 -5.727 1.00 47.12 83 PRO A C 1
ATOM 663 O O . PRO A 1 83 ? -20.843 19.829 -6.334 1.00 47.12 83 PRO A O 1
ATOM 666 N N . GLY A 1 84 ? -22.408 18.243 -6.126 1.00 56.38 84 GLY A N 1
ATOM 667 C CA . GLY A 1 84 ? -21.983 17.403 -7.245 1.00 56.38 84 GLY A CA 1
ATOM 668 C C . GLY A 1 84 ? -22.774 16.096 -7.372 1.00 56.38 84 GLY A C 1
ATOM 669 O O . GLY A 1 84 ? -22.977 15.635 -8.487 1.00 56.38 84 GLY A O 1
ATOM 670 N N . ASP A 1 85 ? -23.335 15.564 -6.279 1.00 57.19 85 ASP A N 1
ATOM 671 C CA . ASP A 1 85 ? -24.093 14.296 -6.293 1.00 57.19 85 ASP A CA 1
ATOM 672 C C . ASP A 1 85 ? -25.577 14.461 -6.689 1.00 57.19 85 ASP A C 1
ATOM 674 O O . ASP A 1 85 ? -26.467 13.754 -6.210 1.00 57.19 85 ASP A O 1
ATOM 678 N N . ARG A 1 86 ? -25.873 15.400 -7.598 1.00 47.50 86 ARG A N 1
ATOM 679 C CA . ARG A 1 86 ? -27.145 15.389 -8.331 1.00 47.50 86 ARG A CA 1
ATOM 680 C C . ARG A 1 86 ? -27.013 14.389 -9.473 1.00 47.50 86 ARG A C 1
ATOM 682 O O . ARG A 1 86 ? -26.461 14.712 -10.518 1.00 47.50 86 ARG A O 1
ATOM 689 N N . VAL A 1 87 ? -27.512 13.180 -9.233 1.00 46.72 87 VAL A N 1
ATOM 690 C CA . VAL A 1 87 ? -27.747 12.157 -10.258 1.00 46.72 87 VAL A CA 1
ATOM 691 C C . VAL A 1 87 ? -28.576 12.783 -11.388 1.00 46.72 87 VAL A C 1
ATOM 693 O O . VAL A 1 87 ? -29.686 13.260 -11.139 1.00 46.72 87 VAL A O 1
ATOM 696 N N . LEU A 1 88 ? -28.004 12.822 -12.595 1.00 43.12 88 LEU A N 1
ATOM 697 C CA . LEU A 1 88 ? -28.769 12.779 -13.843 1.00 43.12 88 LEU A CA 1
ATOM 698 C C . LEU A 1 88 ? -29.164 11.326 -14.111 1.00 43.12 88 LEU A C 1
ATOM 700 O O . LEU A 1 88 ? -28.300 10.449 -13.878 1.00 43.12 88 LEU A O 1
#

pLDDT: mean 88.95, std 15.23, range [43.12, 98.19]

Foldseek 3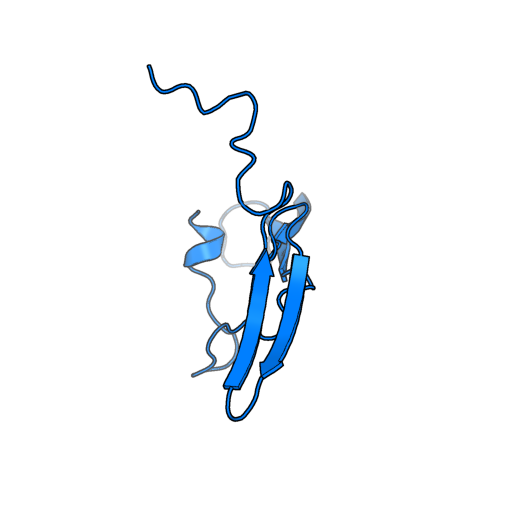Di:
DVVPVPDDDPDPPDDDDDPDQQAWDKDKDWDFPDDDPPDTDTPDIDIDTHHSADPQWDWAFDDDPPDGDIDIAHPPGPPDPDPPPPDD

Organism: Bison bison bison (NCBI:txid43346)

InterPro domains:
  IPR006862 Acyl-CoA thioester hydrolase/bile acid-CoA amino acid N-acetyltransferase [PF04775] (1-63)
  IPR042490 Acyl-CoA thioester hydrolase/BAAT, N-terminal [G3DSA:2.60.40.2240] (1-53)

Radius of gyration: 20.36 Å; Cα contacts (8 Å, |Δi|>4): 84; chains: 1; bounding box: 52×36×50 Å

Mean predicted aligned error: 8.15 Å

Nearest PDB structures (foldseek):
  3k2i-assembly1_A  TM=9.865E-01  e=5.174E-07  Homo sapiens
  3hlk-assembly1_A  TM=9.665E-01  e=1.450E-06  Homo sapiens
  3hlk-assembly2_B  TM=9.708E-01  e=1.740E-06  Homo sapiens
  5jpm-assembly1_B  TM=2.836E-01  e=7.508E+00  Homo sapiens

Secondary structure (DSSP, 8-state):
-HHHHT---SSTT-------TTSPEEEEEEEESSS-SS-PPEEEEEEEEE-SS-TT-EEEEEEETTEEEEEEE-TT-TT---TT----

Sequence (88 aa):
MGLFWALEPEKPFWRFLKRDVQTPFVVELEVLDGHESKAQRLLGRAVHERDFLAPGMRREPVRAGRVRATLFLPPGGPGVLGPGDRVL